Protein AF-A0A7J8IS49-F1 (afdb_monomer_lite)

Radius of gyration: 14.29 Å; chains: 1; bounding box: 34×36×40 Å

Secondary structure (DSSP, 8-state):
-----HHHHHHHHHHHHH-TTS-HHHHHHHHHHHHHHS-HHHHHHHHHHHHHHHHHHHHHHHHHHHHHHHHH--HHHHHHHHHHHHHHHHHH-

Structure (mmCIF, N/CA/C/O backbone):
data_AF-A0A7J8IS49-F1
#
_entry.id   AF-A0A7J8IS49-F1
#
loop_
_atom_site.group_PDB
_atom_site.id
_atom_site.type_symbol
_atom_site.label_atom_id
_atom_site.label_alt_id
_atom_site.label_comp_id
_atom_site.label_asym_id
_atom_site.label_entity_id
_atom_site.label_seq_id
_atom_site.pdbx_PDB_ins_code
_atom_site.Cartn_x
_atom_site.Cartn_y
_atom_site.Cartn_z
_atom_site.occupancy
_atom_site.B_iso_or_equiv
_atom_site.auth_seq_id
_atom_site.auth_comp_id
_atom_site.auth_asym_id
_atom_site.auth_atom_id
_atom_site.pdbx_PDB_model_num
ATOM 1 N N . MET 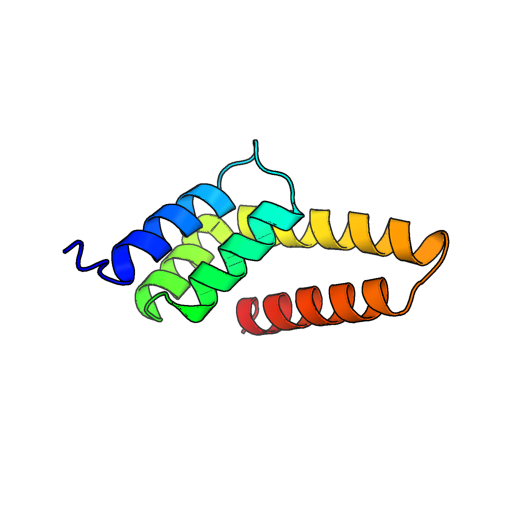A 1 1 ? -0.957 25.412 22.801 1.00 41.66 1 MET A N 1
ATOM 2 C CA . MET A 1 1 ? -0.234 24.142 22.573 1.00 41.66 1 MET A CA 1
ATOM 3 C C . MET A 1 1 ? -1.237 23.117 22.065 1.00 41.66 1 MET A C 1
ATOM 5 O O . MET A 1 1 ? -2.176 22.808 22.785 1.00 41.66 1 MET A O 1
ATOM 9 N N . PHE A 1 2 ? -1.125 22.680 20.807 1.00 46.91 2 PHE A N 1
ATOM 10 C CA . PHE A 1 2 ? -2.008 21.647 20.256 1.00 46.91 2 PHE A CA 1
ATOM 11 C C . PHE A 1 2 ? -1.489 20.279 20.686 1.00 46.91 2 PHE A C 1
ATOM 13 O O . PHE A 1 2 ? -0.551 19.752 20.094 1.00 46.91 2 PHE A O 1
ATOM 20 N N . SER A 1 3 ? -2.109 19.710 21.714 1.00 48.53 3 SER A N 1
ATOM 21 C CA . SER A 1 3 ? -1.955 18.298 22.047 1.00 48.53 3 SER A CA 1
ATOM 22 C C . SER A 1 3 ? -2.583 17.479 20.920 1.00 48.53 3 SER A C 1
ATOM 24 O O . SER A 1 3 ? -3.783 17.198 20.934 1.00 48.53 3 SER A O 1
ATOM 26 N N . LYS A 1 4 ? -1.798 17.153 19.887 1.00 47.00 4 LYS A N 1
ATOM 27 C CA . LYS A 1 4 ? -2.216 16.199 18.861 1.00 47.00 4 LYS A CA 1
ATOM 28 C C . LYS A 1 4 ? -2.371 14.841 19.532 1.00 47.00 4 LYS A C 1
ATOM 30 O O . LYS A 1 4 ? -1.392 14.160 19.814 1.00 47.00 4 LYS A O 1
ATOM 35 N N . LYS A 1 5 ? -3.616 14.466 19.819 1.00 49.31 5 LYS A N 1
ATOM 36 C CA . LYS A 1 5 ? -3.942 13.085 2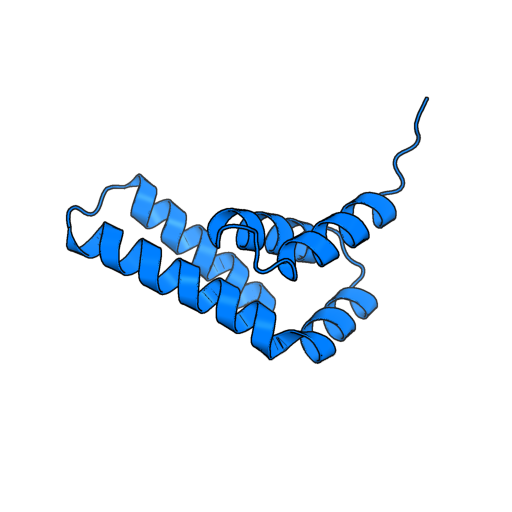0.161 1.00 49.31 5 LYS A CA 1
ATOM 37 C C . LYS A 1 5 ? -3.614 12.213 18.935 1.00 49.31 5 LYS A C 1
ATOM 39 O O . LYS A 1 5 ? -4.089 12.560 17.849 1.00 49.31 5 LYS A O 1
ATOM 44 N N . PRO A 1 6 ? -2.872 11.103 19.088 1.00 58.97 6 PRO A N 1
ATOM 45 C CA . PRO A 1 6 ? -2.444 10.239 17.977 1.00 58.97 6 PRO A CA 1
ATOM 46 C C . PRO A 1 6 ? -3.615 9.772 17.092 1.00 58.97 6 PRO A C 1
ATOM 48 O O . PRO A 1 6 ? -3.514 9.732 15.867 1.00 58.97 6 PRO A O 1
ATOM 51 N N . HIS A 1 7 ? -4.790 9.579 17.692 1.00 61.78 7 HIS A N 1
ATOM 52 C CA . HIS A 1 7 ? -6.023 9.185 17.007 1.00 61.78 7 HIS A CA 1
ATOM 53 C C . HIS A 1 7 ? -6.477 10.157 15.888 1.00 61.78 7 HIS A C 1
ATOM 55 O O . HIS A 1 7 ? -7.122 9.751 14.915 1.00 61.78 7 HIS A O 1
ATOM 61 N N . GLY A 1 8 ? -6.149 11.452 15.990 1.00 71.75 8 GLY A N 1
ATOM 62 C CA . GLY A 1 8 ? -6.517 12.447 14.976 1.00 71.75 8 GLY A CA 1
ATOM 63 C C . GLY A 1 8 ? -5.730 12.303 13.669 1.00 71.75 8 GLY A C 1
ATOM 64 O O . GLY A 1 8 ? -6.269 12.572 12.592 1.00 71.75 8 GLY A O 1
ATOM 65 N N . ASP A 1 9 ? -4.477 11.857 13.754 1.00 81.75 9 ASP A N 1
ATOM 66 C CA . ASP A 1 9 ? -3.606 11.670 12.593 1.00 81.75 9 ASP A CA 1
ATOM 67 C C . ASP A 1 9 ? -3.911 10.339 11.869 1.00 81.75 9 ASP A C 1
ATOM 69 O O . ASP A 1 9 ? -3.865 10.291 10.634 1.00 81.75 9 ASP A O 1
ATOM 73 N N . VAL A 1 10 ? -4.355 9.305 12.601 1.00 92.00 10 VAL A N 1
ATOM 74 C CA . VAL A 1 10 ? -4.825 8.022 12.034 1.00 92.00 10 VAL A CA 1
ATOM 75 C C . VAL A 1 10 ? -6.077 8.214 11.183 1.00 92.00 10 VAL A C 1
ATOM 77 O O . VAL A 1 10 ? -6.108 7.797 10.025 1.00 92.00 10 VAL A O 1
ATOM 80 N N . LYS A 1 11 ? -7.096 8.919 11.696 1.00 92.12 11 LYS A N 1
ATOM 81 C CA . LYS A 1 11 ? -8.351 9.142 10.954 1.00 92.12 11 LYS A CA 1
ATOM 82 C C . LYS A 1 11 ? -8.122 9.909 9.648 1.00 92.12 11 LYS A C 1
ATOM 84 O O . LYS A 1 11 ? -8.688 9.564 8.613 1.00 92.12 11 LYS A O 1
ATOM 89 N N . LYS A 1 12 ? -7.250 10.924 9.672 1.00 94.50 12 LYS A N 1
ATOM 90 C CA . LYS A 1 12 ? -6.856 11.668 8.464 1.00 94.50 12 LYS A CA 1
ATOM 91 C C . LYS A 1 12 ? -6.080 10.796 7.481 1.00 94.50 12 LYS A C 1
ATOM 93 O O . LYS A 1 12 ? -6.288 10.917 6.279 1.00 94.50 12 LYS A O 1
ATOM 98 N N . SER A 1 13 ? -5.187 9.937 7.970 1.00 95.88 13 SER A N 1
ATOM 99 C CA . SER A 1 13 ? -4.429 9.023 7.108 1.00 95.88 13 SER A CA 1
ATOM 100 C C . SER A 1 13 ? -5.340 7.983 6.465 1.00 95.88 13 SER A C 1
ATOM 102 O O . SER A 1 13 ? -5.263 7.798 5.259 1.00 95.88 13 SER A O 1
ATOM 104 N N . THR A 1 14 ? -6.289 7.429 7.218 1.00 95.81 14 THR A N 1
ATOM 105 C CA . THR A 1 14 ? -7.325 6.510 6.718 1.00 95.81 14 THR A CA 1
ATOM 106 C C . THR A 1 14 ? -8.082 7.119 5.536 1.00 95.81 14 THR A C 1
ATOM 108 O O . THR A 1 14 ? -8.166 6.518 4.470 1.00 95.81 14 THR A O 1
ATOM 111 N N . GLN A 1 15 ? -8.549 8.367 5.670 1.00 96.25 15 GLN A N 1
ATOM 112 C CA . GLN A 1 15 ? -9.220 9.078 4.574 1.00 96.25 15 GLN A CA 1
ATOM 113 C C . GLN A 1 15 ? -8.329 9.237 3.340 1.00 96.25 15 GLN A C 1
ATOM 115 O O . GLN A 1 15 ? -8.814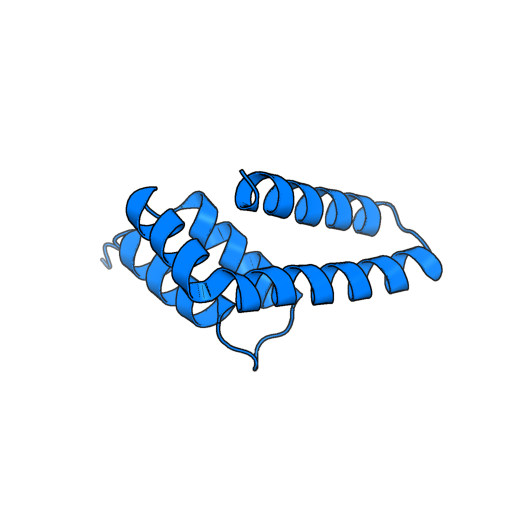 9.140 2.219 1.00 96.25 15 GLN A O 1
ATOM 120 N N . LYS A 1 16 ? -7.027 9.467 3.532 1.00 97.25 16 LYS A N 1
ATOM 121 C CA . LYS A 1 16 ? -6.080 9.606 2.424 1.00 97.25 16 LYS A CA 1
ATOM 122 C C . LYS A 1 16 ? -5.763 8.285 1.735 1.00 97.25 16 LYS A C 1
ATOM 124 O O . LYS A 1 16 ? -5.520 8.323 0.538 1.00 97.25 16 LYS A O 1
ATOM 129 N N . VAL A 1 17 ? -5.775 7.152 2.445 1.00 96.88 17 VAL A N 1
ATOM 130 C CA . VAL A 1 17 ? -5.645 5.816 1.828 1.00 96.88 17 VAL A CA 1
ATOM 131 C C . VAL A 1 17 ? -6.803 5.561 0.865 1.00 96.88 17 VAL A C 1
ATOM 133 O O . VAL A 1 17 ? -6.591 5.045 -0.228 1.00 96.88 17 VAL A O 1
ATOM 136 N N . LEU A 1 18 ? -8.015 5.965 1.257 1.00 96.44 18 LEU A N 1
ATOM 137 C CA . LEU A 1 18 ? -9.244 5.755 0.487 1.00 96.44 18 LEU A CA 1
ATOM 138 C C . LEU A 1 18 ? -9.489 6.818 -0.601 1.00 96.44 18 LEU A C 1
ATOM 140 O O . LEU A 1 18 ? -10.402 6.665 -1.410 1.00 96.44 18 LEU A O 1
ATOM 144 N N . ASP A 1 19 ? -8.703 7.896 -0.635 1.00 96.31 19 ASP A N 1
ATOM 145 C CA . ASP A 1 19 ? -8.855 8.971 -1.618 1.00 96.31 19 ASP A CA 1
ATOM 146 C C . ASP A 1 19 ? -8.207 8.584 -2.954 1.00 96.31 19 ASP A C 1
ATOM 148 O O . ASP A 1 19 ? -6.996 8.709 -3.146 1.00 96.31 19 ASP A O 1
ATOM 152 N N . THR A 1 20 ? -9.033 8.161 -3.911 1.00 92.50 20 THR A N 1
ATOM 153 C CA . THR A 1 20 ? -8.605 7.763 -5.263 1.00 92.50 20 THR A CA 1
ATOM 154 C C . THR A 1 20 ? -8.010 8.905 -6.088 1.00 92.50 20 THR A C 1
ATOM 156 O O . THR A 1 20 ? -7.407 8.653 -7.128 1.00 92.50 20 THR A O 1
ATOM 159 N N . LYS A 1 21 ? -8.117 10.162 -5.633 1.00 94.75 21 LYS A N 1
ATOM 160 C CA . LYS A 1 21 ? -7.441 11.306 -6.267 1.00 94.75 21 LYS A CA 1
ATOM 161 C C . LYS A 1 21 ? -5.963 11.398 -5.883 1.00 94.75 21 LYS A C 1
ATOM 163 O O . LYS A 1 21 ? -5.239 12.204 -6.466 1.00 94.75 21 LYS A O 1
ATOM 168 N N . LYS A 1 22 ? -5.515 10.642 -4.875 1.00 95.94 22 LYS A N 1
ATOM 169 C CA . LYS A 1 22 ? -4.107 10.574 -4.467 1.00 95.94 22 LYS A CA 1
ATOM 170 C C . LYS A 1 22 ? -3.361 9.522 -5.273 1.00 95.94 22 LYS A C 1
ATOM 172 O O . LYS A 1 22 ? -3.880 8.444 -5.562 1.00 95.94 22 LYS A O 1
ATOM 177 N N . ASP A 1 23 ? -2.106 9.824 -5.584 1.00 94.81 23 ASP A N 1
ATOM 178 C CA . ASP A 1 23 ? -1.208 8.865 -6.214 1.00 94.81 23 ASP A CA 1
ATOM 179 C C . ASP A 1 23 ? -0.972 7.643 -5.307 1.00 94.81 23 ASP A C 1
ATOM 181 O O . ASP A 1 23 ? -1.150 7.694 -4.083 1.00 94.81 23 ASP A O 1
ATOM 185 N N . ALA A 1 24 ? -0.598 6.527 -5.931 1.00 91.81 24 ALA A N 1
ATOM 186 C CA . ALA A 1 24 ? -0.463 5.237 -5.262 1.00 91.81 24 ALA A CA 1
ATOM 187 C C . ALA A 1 24 ? 0.582 5.263 -4.132 1.00 91.81 24 ALA A C 1
ATOM 189 O O . ALA A 1 24 ? 0.344 4.695 -3.063 1.00 91.81 24 ALA A O 1
ATOM 190 N N . LEU A 1 25 ? 1.695 5.978 -4.324 1.00 93.25 25 LEU A N 1
ATOM 191 C CA . LEU A 1 25 ? 2.768 6.073 -3.336 1.00 93.25 25 LEU A CA 1
ATOM 192 C C . LEU A 1 25 ? 2.323 6.879 -2.108 1.00 93.25 25 LEU A C 1
ATOM 194 O O . LEU A 1 25 ? 2.591 6.493 -0.969 1.00 93.25 25 LEU A O 1
ATOM 198 N N . THR A 1 26 ? 1.606 7.986 -2.310 1.00 95.75 26 THR A N 1
ATOM 199 C CA . THR A 1 26 ? 1.008 8.761 -1.214 1.00 95.75 26 THR A CA 1
ATOM 200 C C . THR A 1 26 ? 0.002 7.926 -0.423 1.00 95.75 26 THR A C 1
ATOM 202 O O . THR A 1 26 ? 0.014 7.969 0.811 1.00 95.75 26 THR A O 1
ATOM 205 N N . ARG A 1 27 ? -0.845 7.141 -1.102 1.00 97.31 27 ARG A N 1
ATOM 206 C CA . ARG A 1 27 ? -1.784 6.222 -0.437 1.00 97.31 27 ARG A CA 1
ATOM 207 C C . ARG A 1 27 ? -1.052 5.164 0.385 1.00 97.31 27 ARG A C 1
ATOM 209 O O . ARG A 1 27 ? -1.400 4.975 1.548 1.00 97.31 27 ARG A O 1
ATOM 216 N N . LEU A 1 28 ? 0.008 4.559 -0.154 1.00 96.56 28 LEU A N 1
ATOM 217 C CA . LEU A 1 28 ? 0.824 3.573 0.560 1.00 96.56 28 LEU A CA 1
ATOM 218 C C . LEU A 1 28 ? 1.508 4.163 1.804 1.00 96.56 28 LEU A C 1
ATOM 220 O O . LEU A 1 28 ? 1.481 3.559 2.876 1.00 96.56 28 LEU A O 1
ATOM 224 N N . LYS A 1 29 ? 2.062 5.379 1.701 1.00 95.50 29 LYS A N 1
ATOM 225 C CA . LYS A 1 29 ? 2.642 6.093 2.854 1.00 95.50 29 LYS A CA 1
ATOM 226 C C . LYS A 1 29 ? 1.620 6.289 3.970 1.00 95.50 29 LYS A C 1
ATOM 228 O O . LYS A 1 29 ? 1.943 6.104 5.140 1.00 95.50 29 LYS A O 1
ATOM 233 N N . HIS A 1 30 ? 0.387 6.654 3.623 1.00 96.50 30 HIS A N 1
ATOM 234 C CA . HIS A 1 30 ? -0.676 6.802 4.613 1.00 96.50 30 HIS A CA 1
ATOM 235 C C . HIS A 1 30 ? -1.172 5.465 5.162 1.00 96.50 30 HIS A C 1
ATOM 237 O O . HIS A 1 30 ? -1.496 5.410 6.345 1.00 96.50 30 HIS A O 1
ATOM 243 N N . LEU A 1 31 ? -1.165 4.398 4.362 1.00 95.94 31 LEU A N 1
ATOM 244 C CA . LEU A 1 31 ? -1.500 3.054 4.827 1.00 95.94 31 LEU A CA 1
ATOM 245 C C . LEU A 1 31 ? -0.514 2.591 5.901 1.00 95.94 31 LEU A C 1
ATOM 247 O O . LEU A 1 31 ? -0.939 2.146 6.962 1.00 95.94 31 LEU A O 1
ATOM 251 N N . ARG A 1 32 ? 0.787 2.815 5.687 1.00 94.88 32 ARG A N 1
ATOM 252 C CA . ARG A 1 32 ? 1.817 2.556 6.699 1.00 94.88 32 ARG A CA 1
ATOM 253 C C . ARG A 1 32 ? 1.547 3.303 8.008 1.00 94.88 32 ARG A C 1
ATOM 255 O O . ARG A 1 32 ? 1.590 2.695 9.070 1.00 94.88 32 ARG A O 1
ATOM 262 N N . ILE A 1 33 ? 1.213 4.595 7.938 1.00 94.25 33 ILE A N 1
ATOM 263 C CA . ILE A 1 33 ? 0.879 5.390 9.135 1.00 94.25 33 ILE A CA 1
ATOM 264 C C . ILE A 1 33 ? -0.320 4.788 9.877 1.00 94.25 33 ILE A C 1
ATOM 266 O O . ILE A 1 33 ? -0.310 4.753 11.105 1.00 94.25 33 ILE A O 1
ATOM 270 N N . VAL A 1 34 ? -1.349 4.333 9.155 1.00 94.75 34 VAL A N 1
ATOM 271 C CA . VAL A 1 34 ? -2.522 3.691 9.766 1.00 94.75 34 VAL A CA 1
ATOM 272 C C . VAL A 1 34 ? -2.115 2.397 10.470 1.00 94.75 34 VAL A C 1
ATOM 274 O O . VAL A 1 34 ? -2.446 2.240 11.638 1.00 94.75 34 VAL A O 1
ATOM 277 N N . ILE A 1 35 ? -1.342 1.529 9.815 1.00 93.06 35 ILE A N 1
ATOM 278 C CA . ILE A 1 35 ? -0.872 0.258 10.391 1.00 93.06 35 ILE A CA 1
ATOM 279 C C . ILE A 1 35 ? -0.027 0.484 11.652 1.00 93.06 35 ILE A C 1
ATOM 281 O O . ILE A 1 35 ? -0.212 -0.207 12.646 1.00 93.06 35 ILE A O 1
ATOM 285 N N . GLU A 1 36 ? 0.876 1.466 11.638 1.00 91.69 36 GLU A N 1
ATOM 286 C CA . GLU A 1 36 ? 1.803 1.718 12.752 1.00 91.69 36 GLU A CA 1
ATOM 287 C C . GLU A 1 36 ? 1.148 2.401 13.967 1.00 91.69 36 GLU A C 1
ATOM 289 O O . GLU A 1 36 ? 1.708 2.355 15.060 1.00 91.69 36 GLU A O 1
ATOM 294 N N . ASN A 1 37 ? 0.005 3.078 13.794 1.00 92.38 37 ASN A N 1
ATOM 295 C CA . ASN A 1 37 ? -0.557 3.962 14.829 1.00 92.38 37 ASN A CA 1
ATOM 296 C C . ASN A 1 37 ? -2.017 3.664 15.210 1.00 92.38 37 ASN A C 1
ATOM 298 O O . ASN A 1 37 ? -2.503 4.245 16.183 1.00 92.38 37 ASN A O 1
ATOM 302 N N . ALA A 1 38 ? -2.742 2.840 14.449 1.00 92.12 38 ALA A N 1
ATOM 303 C CA . ALA A 1 38 ? -4.110 2.453 14.788 1.00 92.12 38 ALA A CA 1
ATOM 304 C C . ALA A 1 38 ? -4.131 1.372 15.878 1.00 92.12 38 ALA A C 1
ATOM 306 O O . ALA A 1 38 ? -3.240 0.528 15.959 1.00 92.12 38 ALA A O 1
ATOM 307 N N . GLU A 1 39 ? -5.182 1.371 16.698 1.00 92.00 39 GLU A N 1
ATOM 308 C CA . GLU A 1 39 ? -5.442 0.263 17.615 1.00 92.00 39 GLU A CA 1
ATOM 309 C C . GLU A 1 39 ? -5.809 -0.997 16.819 1.00 92.00 39 GLU A C 1
ATOM 311 O O . GLU A 1 39 ? -6.456 -0.915 15.774 1.00 92.00 39 GLU A O 1
ATOM 316 N N . SER A 1 40 ? -5.431 -2.182 17.311 1.00 89.38 40 SER A N 1
ATOM 317 C CA . SER A 1 40 ? -5.615 -3.442 16.574 1.00 89.38 40 SER A CA 1
ATOM 318 C C . SER A 1 40 ? -7.071 -3.703 16.170 1.00 89.38 40 SER A C 1
ATOM 320 O O . SER A 1 40 ? -7.322 -4.249 15.097 1.00 89.38 40 SER A O 1
ATOM 322 N N . VAL A 1 41 ? -8.035 -3.293 17.003 1.00 91.62 41 VAL A N 1
ATOM 323 C CA . VAL A 1 41 ? -9.472 -3.437 16.715 1.00 91.62 41 VAL A CA 1
ATOM 324 C C . VAL A 1 41 ? -9.916 -2.558 15.542 1.00 91.62 41 VAL A C 1
ATOM 326 O O . VAL A 1 41 ? -10.577 -3.050 14.626 1.00 91.62 41 VAL A O 1
ATOM 329 N N . ASP A 1 42 ? -9.494 -1.294 15.528 1.00 92.06 42 ASP A N 1
ATOM 330 C CA . ASP A 1 42 ? -9.816 -0.340 14.465 1.00 92.06 42 ASP A CA 1
ATOM 331 C C . ASP A 1 42 ? -9.119 -0.722 13.161 1.00 92.06 42 ASP A C 1
ATOM 333 O O . ASP A 1 42 ? -9.708 -0.630 12.083 1.00 92.06 42 ASP A O 1
ATOM 337 N N . LEU A 1 43 ? -7.870 -1.189 13.257 1.00 92.56 43 LEU A N 1
ATOM 338 C CA . LEU A 1 43 ? -7.096 -1.642 12.110 1.00 92.56 43 LEU A CA 1
ATOM 339 C C . LEU A 1 43 ? -7.765 -2.847 11.444 1.00 92.56 43 LEU A C 1
ATOM 341 O O . LEU A 1 43 ? -7.973 -2.839 10.231 1.00 92.56 43 LEU A O 1
ATOM 345 N N . LYS A 1 44 ? -8.175 -3.846 12.236 1.00 92.56 44 LYS A N 1
ATOM 346 C CA . LYS A 1 44 ? -8.899 -5.013 11.724 1.00 92.56 44 LYS A CA 1
ATOM 347 C C . LYS A 1 44 ? -10.199 -4.601 11.036 1.00 92.56 44 LYS A C 1
ATOM 349 O O . LYS A 1 44 ? -10.464 -5.037 9.920 1.00 92.56 44 LYS A O 1
ATOM 354 N N . GLN A 1 45 ? -10.988 -3.728 11.665 1.00 94.38 45 GLN A N 1
ATOM 355 C CA . GLN A 1 45 ? -12.227 -3.232 11.067 1.00 94.38 45 GLN A CA 1
ATOM 356 C C . GLN A 1 45 ? -11.969 -2.478 9.754 1.00 94.38 45 GLN A C 1
ATOM 358 O O . GLN A 1 45 ? -12.715 -2.652 8.789 1.00 94.38 45 GLN A O 1
ATOM 363 N N . PHE A 1 46 ? -10.913 -1.664 9.700 1.00 94.75 46 PHE A N 1
ATOM 364 C CA . PHE A 1 46 ? -10.516 -0.937 8.499 1.00 94.75 46 PHE A CA 1
ATOM 365 C C . PHE A 1 46 ? -10.155 -1.885 7.348 1.00 94.75 46 PHE A C 1
ATOM 367 O O . PHE A 1 46 ? -10.659 -1.704 6.237 1.00 94.75 46 PHE A O 1
ATOM 374 N N . PHE A 1 47 ? -9.348 -2.918 7.608 1.00 94.81 47 PHE A N 1
ATOM 375 C CA . PHE A 1 47 ? -9.028 -3.937 6.606 1.00 94.81 47 PHE A CA 1
ATOM 376 C C . PHE A 1 47 ? -10.269 -4.718 6.164 1.00 94.81 47 PHE A C 1
ATOM 378 O O . PHE A 1 47 ? -10.501 -4.825 4.963 1.00 94.81 47 PHE A O 1
ATOM 385 N N . ASP A 1 48 ? -11.113 -5.176 7.092 1.00 94.38 48 ASP A N 1
ATOM 386 C CA . ASP A 1 48 ? -12.335 -5.929 6.771 1.00 94.38 48 ASP A CA 1
ATOM 387 C C . ASP A 1 48 ? -13.294 -5.117 5.873 1.00 94.38 48 ASP A C 1
ATOM 389 O O . ASP A 1 48 ? -13.897 -5.654 4.944 1.00 94.38 48 ASP A O 1
ATOM 393 N N . GLN A 1 49 ? -13.421 -3.806 6.110 1.00 96.19 49 GLN A N 1
ATOM 394 C CA . GLN A 1 49 ? -14.312 -2.928 5.339 1.00 96.19 49 GLN A CA 1
ATOM 395 C C . GLN A 1 49 ? -13.719 -2.470 4.003 1.00 96.19 49 GLN A C 1
ATOM 397 O O . GLN A 1 49 ? -14.457 -2.243 3.042 1.00 96.19 49 GLN A O 1
ATOM 402 N N . HIS A 1 50 ? -12.398 -2.299 3.935 1.00 96.12 50 HIS A N 1
ATOM 403 C CA . HIS A 1 50 ? -11.734 -1.651 2.805 1.00 96.12 50 HIS A CA 1
ATOM 404 C C . HIS A 1 50 ? -10.701 -2.530 2.098 1.00 96.12 50 HIS A C 1
ATOM 406 O O . HIS A 1 50 ? -9.935 -2.008 1.285 1.00 96.12 50 HIS A O 1
ATOM 412 N N . PHE A 1 51 ? -10.713 -3.850 2.323 1.00 94.38 51 PHE A N 1
ATOM 413 C CA . PHE A 1 51 ? -9.751 -4.798 1.747 1.00 94.38 51 PHE A CA 1
ATOM 414 C C . PHE A 1 51 ? -9.534 -4.566 0.248 1.00 94.38 51 PHE A C 1
ATOM 416 O O . PHE A 1 51 ? -8.401 -4.427 -0.195 1.00 94.38 51 PHE A O 1
ATOM 423 N N . SER A 1 52 ? -10.611 -4.416 -0.532 1.00 95.00 52 SER A N 1
ATOM 424 C CA . SER A 1 52 ? -10.523 -4.205 -1.984 1.00 95.00 52 SER A CA 1
ATOM 425 C C . SER A 1 52 ? -9.741 -2.938 -2.353 1.00 95.00 52 SER A C 1
ATOM 427 O O . SER A 1 52 ? -8.910 -2.968 -3.256 1.00 95.00 52 SER A O 1
ATOM 429 N N . HIS A 1 53 ? -9.967 -1.829 -1.638 1.00 94.50 53 HIS A N 1
ATOM 430 C CA . HIS A 1 53 ? -9.240 -0.576 -1.874 1.00 94.50 53 HIS A CA 1
ATOM 431 C C . HIS A 1 53 ? -7.770 -0.705 -1.477 1.00 94.50 53 HIS A C 1
ATOM 433 O O . HIS A 1 53 ? -6.896 -0.213 -2.186 1.00 94.50 53 HIS A O 1
ATOM 439 N N . ILE A 1 54 ? -7.494 -1.381 -0.363 1.00 95.50 54 ILE A N 1
ATOM 440 C CA . ILE A 1 54 ? -6.134 -1.574 0.135 1.00 95.50 54 ILE A CA 1
ATOM 441 C C . ILE A 1 54 ? -5.333 -2.477 -0.815 1.00 95.50 54 ILE A C 1
ATOM 443 O O . ILE A 1 54 ? -4.229 -2.111 -1.215 1.00 95.50 54 ILE A O 1
ATOM 447 N N . TYR A 1 55 ? -5.909 -3.591 -1.276 1.00 95.06 55 TYR A N 1
ATOM 448 C CA . TYR A 1 55 ? -5.292 -4.442 -2.298 1.00 95.06 55 TYR A CA 1
ATOM 449 C C . TYR A 1 55 ? -5.044 -3.688 -3.607 1.00 95.06 55 TYR A C 1
ATOM 451 O O . TYR A 1 55 ? -3.997 -3.874 -4.224 1.00 95.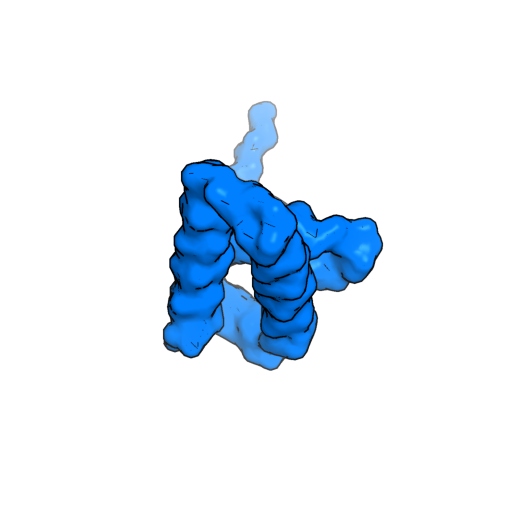06 55 TYR A O 1
ATOM 459 N N . TYR A 1 56 ? -5.955 -2.798 -4.009 1.00 95.56 56 TYR A N 1
ATOM 460 C CA . TYR A 1 56 ? -5.752 -1.967 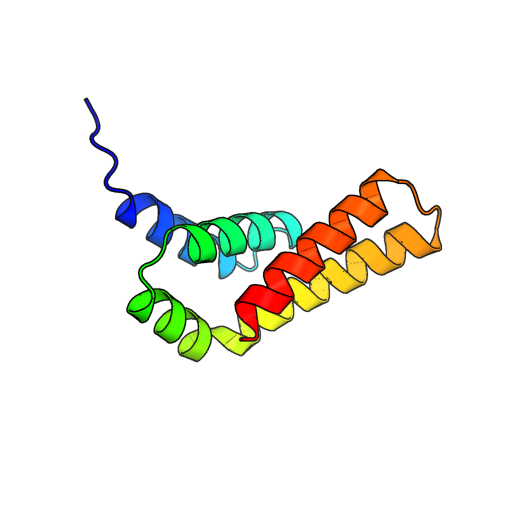-5.193 1.00 95.56 56 TYR A CA 1
ATOM 461 C C . TYR A 1 56 ? -4.578 -0.984 -5.027 1.00 95.56 56 TYR A C 1
ATOM 463 O O . TYR A 1 56 ? -3.779 -0.834 -5.948 1.00 95.56 56 TYR A O 1
ATOM 471 N N . VAL A 1 57 ? -4.394 -0.392 -3.837 1.00 96.19 57 VAL A N 1
ATOM 472 C CA . VAL A 1 57 ? -3.209 0.437 -3.531 1.00 96.19 57 VAL A CA 1
ATOM 473 C C . VAL A 1 57 ? -1.921 -0.367 -3.705 1.00 96.19 57 VAL A C 1
ATOM 475 O O . VAL A 1 57 ? -0.985 0.119 -4.341 1.00 96.19 57 VAL A O 1
ATOM 478 N N . PHE A 1 58 ? -1.857 -1.594 -3.182 1.00 97.25 58 PHE A N 1
ATOM 479 C CA . PHE A 1 58 ? -0.687 -2.454 -3.377 1.00 97.25 58 PHE A CA 1
ATOM 480 C C . PHE A 1 58 ? -0.470 -2.798 -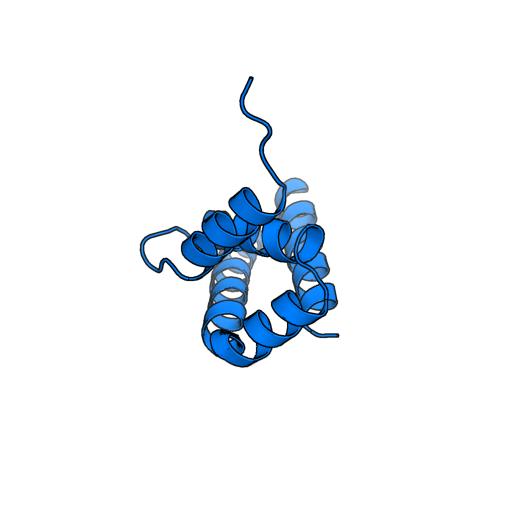4.847 1.00 97.25 58 PHE A C 1
ATOM 482 O O . PHE A 1 58 ? 0.642 -2.648 -5.343 1.00 97.25 58 PHE A O 1
ATOM 489 N N . PHE A 1 59 ? -1.529 -3.191 -5.556 1.00 96.88 59 PHE A N 1
ATOM 490 C CA . PHE A 1 59 ? -1.469 -3.504 -6.980 1.00 96.88 59 PHE A CA 1
ATOM 491 C C . PHE A 1 59 ? -0.861 -2.355 -7.796 1.00 96.88 59 PHE A C 1
ATOM 493 O O . PHE A 1 59 ? 0.083 -2.573 -8.551 1.00 96.88 59 PHE A O 1
ATOM 500 N N . GLU A 1 60 ? -1.333 -1.121 -7.605 1.00 96.31 60 GLU A N 1
ATOM 501 C CA . GLU A 1 60 ? -0.807 0.040 -8.331 1.00 96.31 60 GLU A CA 1
ATOM 502 C C . GLU A 1 60 ? 0.672 0.312 -8.019 1.00 96.31 60 GLU A C 1
ATOM 504 O O . GLU A 1 60 ? 1.454 0.619 -8.926 1.00 96.31 60 GLU A O 1
ATOM 509 N N . ASN A 1 61 ? 1.083 0.170 -6.754 1.00 96.56 61 ASN A N 1
ATOM 510 C CA . ASN A 1 61 ? 2.488 0.321 -6.368 1.00 96.56 61 ASN A CA 1
ATOM 511 C C . ASN A 1 61 ? 3.358 -0.794 -6.969 1.00 96.56 61 ASN A C 1
ATOM 513 O O . ASN A 1 61 ? 4.437 -0.502 -7.484 1.00 96.56 61 ASN A O 1
ATOM 517 N N . PHE A 1 62 ? 2.878 -2.042 -6.986 1.00 97.00 62 PHE A N 1
ATOM 518 C CA . PHE A 1 62 ? 3.589 -3.166 -7.597 1.00 97.00 62 PHE A CA 1
ATOM 519 C C . PHE A 1 62 ? 3.747 -3.002 -9.108 1.00 97.00 62 PHE A C 1
ATOM 521 O O . PHE A 1 62 ? 4.846 -3.190 -9.622 1.00 97.00 62 PHE A O 1
ATOM 528 N N . VAL A 1 63 ? 2.702 -2.582 -9.825 1.00 95.94 63 VAL A N 1
ATOM 529 C CA . VAL A 1 63 ? 2.797 -2.292 -11.267 1.00 95.94 63 VAL A CA 1
ATOM 530 C C . VAL A 1 63 ? 3.819 -1.180 -11.531 1.00 95.94 63 VAL A C 1
ATOM 532 O O . VAL A 1 63 ? 4.642 -1.286 -12.442 1.00 95.94 63 VAL A O 1
ATOM 535 N N . THR A 1 64 ? 3.810 -0.130 -10.707 1.00 93.56 64 THR A N 1
ATOM 536 C CA . THR A 1 64 ? 4.724 1.014 -10.849 1.00 93.56 64 THR A CA 1
ATOM 537 C C . THR A 1 64 ? 6.183 0.617 -10.612 1.00 93.56 64 THR A C 1
ATOM 539 O O . THR A 1 64 ? 7.061 0.942 -11.423 1.00 93.56 64 THR A O 1
ATOM 542 N N . ILE A 1 65 ? 6.466 -0.104 -9.521 1.00 94.19 65 ILE A N 1
ATOM 543 C CA . ILE A 1 65 ? 7.832 -0.531 -9.200 1.00 94.19 65 ILE A CA 1
ATOM 544 C C . ILE A 1 65 ? 8.327 -1.612 -10.166 1.00 94.19 65 ILE A C 1
ATOM 546 O O . ILE A 1 65 ? 9.490 -1.579 -10.562 1.00 94.19 65 ILE A O 1
ATOM 550 N N . GLU A 1 66 ? 7.454 -2.510 -10.634 1.00 94.25 66 GLU A N 1
ATOM 551 C CA . GLU A 1 66 ? 7.800 -3.516 -11.642 1.00 94.25 66 GLU A CA 1
ATOM 552 C C . GLU A 1 66 ? 8.247 -2.852 -12.952 1.00 94.25 66 GLU A C 1
ATOM 554 O O . GLU A 1 66 ? 9.307 -3.185 -13.489 1.00 94.25 66 GLU A O 1
ATOM 559 N N . ALA A 1 67 ? 7.486 -1.867 -13.443 1.00 93.12 67 ALA A N 1
ATOM 560 C CA . ALA A 1 67 ? 7.847 -1.109 -14.638 1.00 93.12 67 ALA A CA 1
ATOM 561 C C . ALA A 1 67 ? 9.195 -0.384 -14.468 1.00 93.12 67 ALA A C 1
ATOM 563 O O . ALA A 1 67 ? 10.037 -0.405 -15.370 1.00 93.12 67 ALA A O 1
ATOM 564 N N . SER A 1 68 ? 9.424 0.199 -13.290 1.00 90.88 68 SER A N 1
ATOM 565 C CA . SER A 1 68 ? 10.665 0.904 -12.947 1.00 90.88 68 SER A CA 1
ATOM 566 C C . SER A 1 68 ? 11.883 -0.031 -12.925 1.00 90.88 68 SER A C 1
ATOM 568 O O . SER A 1 68 ? 12.930 0.292 -13.494 1.00 90.88 68 SER A O 1
ATOM 570 N N . LEU A 1 69 ? 11.733 -1.221 -12.332 1.00 91.44 69 LEU A N 1
ATOM 571 C CA . LEU A 1 69 ? 12.780 -2.244 -12.258 1.00 91.44 69 LEU A CA 1
ATOM 572 C C . LEU A 1 69 ? 13.105 -2.854 -13.630 1.00 91.44 69 LEU A C 1
ATOM 574 O O . LEU A 1 69 ? 14.275 -3.126 -13.904 1.00 91.44 69 LEU A O 1
ATOM 578 N N . LYS A 1 70 ? 12.099 -3.033 -14.501 1.00 89.75 70 LYS A N 1
ATOM 579 C CA . LYS A 1 70 ? 12.272 -3.555 -15.870 1.00 89.75 70 LYS A CA 1
ATOM 580 C C . LYS A 1 70 ? 13.085 -2.622 -16.772 1.00 89.75 70 LYS A C 1
ATOM 582 O O . LYS A 1 70 ? 13.779 -3.108 -17.659 1.00 89.75 70 LYS A O 1
ATOM 587 N N . GLN A 1 71 ? 13.018 -1.304 -16.566 1.00 84.94 71 GLN A N 1
ATOM 588 C CA . GLN A 1 71 ? 13.775 -0.344 -17.377 1.00 84.94 71 GLN A CA 1
ATOM 589 C C . GLN A 1 71 ? 15.242 -0.235 -16.943 1.00 84.94 71 GLN A C 1
ATOM 591 O O . GLN A 1 71 ? 16.144 -0.381 -17.769 1.00 84.94 71 GLN A O 1
ATOM 596 N N . LYS A 1 72 ? 15.495 0.056 -15.658 1.00 75.44 72 LYS A N 1
ATOM 597 C CA . LYS A 1 72 ? 16.853 0.190 -15.110 1.00 75.44 72 LYS A CA 1
ATOM 598 C C . LYS A 1 72 ? 16.813 0.075 -13.586 1.00 75.44 72 LYS A C 1
ATOM 600 O O . LYS A 1 72 ? 16.666 1.073 -12.892 1.00 75.44 72 LYS A O 1
ATOM 605 N N . GLY A 1 73 ? 16.933 -1.150 -13.076 1.00 76.12 73 GLY A N 1
ATOM 606 C CA . GLY A 1 73 ? 16.866 -1.439 -11.643 1.00 76.12 73 GLY A CA 1
ATOM 607 C C . GLY A 1 73 ? 17.988 -0.782 -10.831 1.00 76.12 73 GLY A C 1
ATOM 608 O O . GLY A 1 73 ? 19.104 -1.302 -10.778 1.00 76.12 73 GLY A O 1
ATOM 609 N N . HIS A 1 74 ? 17.687 0.327 -10.157 1.00 87.06 74 HIS A N 1
ATOM 610 C CA . HIS A 1 74 ? 18.580 0.985 -9.202 1.00 87.06 74 HIS A CA 1
ATOM 611 C C . HIS A 1 74 ? 18.450 0.377 -7.798 1.00 87.06 74 HIS A C 1
ATOM 613 O O . HIS A 1 74 ? 17.403 -0.156 -7.433 1.00 87.06 74 HIS A O 1
ATOM 619 N N . LYS A 1 75 ? 19.506 0.490 -6.977 1.00 91.25 75 LYS A N 1
ATOM 620 C CA . LYS A 1 75 ? 19.497 0.011 -5.581 1.00 91.25 75 LYS A CA 1
ATOM 621 C C . LYS A 1 75 ? 18.302 0.568 -4.791 1.00 91.25 75 LYS A C 1
ATOM 623 O O . LYS A 1 75 ? 17.620 -0.195 -4.122 1.00 91.25 75 LYS A O 1
ATOM 628 N N . SER A 1 76 ? 18.003 1.856 -4.956 1.00 91.31 76 SER A N 1
ATOM 629 C CA . SER A 1 76 ? 16.876 2.523 -4.294 1.00 91.31 76 SER A CA 1
ATOM 630 C C . SER A 1 76 ? 15.511 1.931 -4.654 1.00 91.31 76 SER A C 1
ATOM 632 O O . SER A 1 76 ? 14.639 1.864 -3.801 1.00 91.31 76 SER A O 1
ATOM 634 N N . GLN A 1 77 ? 15.319 1.462 -5.890 1.00 91.25 77 GLN A N 1
ATOM 635 C CA . GLN A 1 77 ? 14.060 0.828 -6.307 1.00 91.25 77 GLN A CA 1
ATOM 636 C C . GLN A 1 77 ? 13.887 -0.554 -5.672 1.00 91.25 77 GLN A C 1
ATOM 638 O O . GLN A 1 77 ? 12.769 -0.973 -5.396 1.00 91.25 77 GLN A O 1
ATOM 643 N N . ARG A 1 78 ? 14.990 -1.273 -5.425 1.00 92.56 78 ARG A N 1
ATOM 644 C CA . ARG A 1 78 ? 14.938 -2.540 -4.683 1.00 92.56 78 ARG A CA 1
ATOM 645 C C . ARG A 1 78 ? 14.572 -2.298 -3.221 1.00 92.56 78 ARG A C 1
ATOM 647 O O . ARG A 1 78 ? 13.688 -2.967 -2.714 1.00 92.56 78 ARG A O 1
ATOM 654 N N . GLU A 1 79 ? 15.177 -1.288 -2.596 1.00 94.19 79 GLU A N 1
ATOM 655 C CA . GLU A 1 79 ? 14.832 -0.871 -1.228 1.00 94.19 79 GLU A CA 1
ATOM 656 C C . GLU A 1 79 ? 13.363 -0.408 -1.127 1.00 94.19 79 GLU A C 1
ATOM 658 O O . GLU A 1 79 ? 12.684 -0.690 -0.142 1.00 94.19 79 GLU A O 1
ATOM 663 N N . GLU A 1 80 ? 12.845 0.263 -2.160 1.00 92.44 80 GLU A N 1
ATOM 664 C CA . GLU A 1 80 ? 11.429 0.636 -2.246 1.00 92.44 80 GLU A CA 1
ATOM 665 C C . GLU A 1 80 ? 10.515 -0.589 -2.382 1.00 92.44 80 GLU A C 1
ATOM 667 O O . GLU A 1 80 ? 9.511 -0.673 -1.676 1.00 92.44 80 GLU A O 1
ATOM 672 N N . LEU A 1 81 ? 10.877 -1.567 -3.221 1.00 95.31 81 LEU A N 1
ATOM 673 C CA . LEU A 1 81 ? 10.153 -2.836 -3.318 1.00 95.31 81 LEU A CA 1
ATOM 674 C C . LEU A 1 81 ? 10.121 -3.570 -1.971 1.00 95.31 81 LEU A C 1
ATOM 676 O O . LEU A 1 81 ? 9.048 -3.997 -1.550 1.00 95.31 81 LEU A O 1
ATOM 680 N N . ASP A 1 82 ? 11.256 -3.669 -1.279 1.00 95.00 82 ASP A N 1
ATOM 681 C CA . ASP A 1 82 ? 11.342 -4.315 0.035 1.00 95.00 82 ASP A CA 1
ATOM 682 C C . ASP A 1 82 ? 10.428 -3.621 1.057 1.00 95.00 82 ASP A C 1
ATOM 684 O O . ASP A 1 82 ? 9.733 -4.280 1.829 1.00 95.00 82 ASP A O 1
ATOM 688 N N . ALA A 1 83 ? 10.352 -2.286 1.023 1.00 93.62 83 ALA A N 1
ATOM 689 C CA . ALA A 1 83 ? 9.439 -1.531 1.876 1.00 93.62 83 ALA A CA 1
ATOM 690 C C . ALA A 1 83 ? 7.959 -1.801 1.545 1.00 93.62 83 ALA A C 1
ATOM 692 O O . ALA A 1 83 ? 7.146 -1.925 2.463 1.00 93.62 83 ALA A O 1
ATOM 693 N N . ILE A 1 84 ? 7.596 -1.902 0.259 1.00 95.56 84 ILE A N 1
ATOM 694 C CA . ILE A 1 84 ? 6.227 -2.244 -0.163 1.00 95.56 84 ILE A CA 1
ATOM 695 C C . ILE A 1 84 ? 5.869 -3.659 0.310 1.00 95.56 84 ILE A C 1
ATOM 697 O O . ILE A 1 84 ? 4.795 -3.857 0.880 1.00 95.56 84 ILE A O 1
ATOM 701 N N . LEU A 1 85 ? 6.770 -4.626 0.106 1.00 95.69 85 LEU A N 1
ATOM 702 C CA . LEU A 1 85 ? 6.585 -6.022 0.508 1.00 95.69 85 LEU A CA 1
ATOM 703 C C . LEU A 1 85 ? 6.430 -6.164 2.021 1.00 95.69 85 LEU A C 1
ATOM 705 O O . LEU A 1 85 ? 5.525 -6.860 2.470 1.00 95.69 85 LEU A O 1
ATOM 709 N N . PHE A 1 86 ? 7.241 -5.448 2.801 1.00 94.19 86 PHE A N 1
ATOM 710 C CA . PHE A 1 86 ? 7.128 -5.441 4.256 1.00 94.19 86 PHE A CA 1
ATOM 711 C C . PHE A 1 86 ? 5.745 -4.963 4.724 1.00 94.19 86 PHE A C 1
ATOM 713 O O . PHE A 1 86 ? 5.109 -5.605 5.556 1.00 94.19 86 PHE A O 1
ATOM 720 N N . ILE A 1 87 ? 5.238 -3.857 4.164 1.00 93.88 87 ILE A N 1
ATOM 721 C CA . ILE A 1 87 ? 3.901 -3.351 4.515 1.00 93.88 87 ILE A CA 1
ATOM 722 C C . ILE A 1 87 ? 2.821 -4.359 4.099 1.00 93.88 87 ILE A C 1
ATOM 724 O O . ILE A 1 87 ? 1.852 -4.554 4.833 1.00 93.88 87 ILE A O 1
ATOM 728 N N . PHE A 1 88 ? 2.977 -4.996 2.936 1.00 94.81 88 PHE A N 1
ATOM 729 C CA . PHE A 1 88 ? 2.042 -6.002 2.437 1.00 94.81 88 PHE A CA 1
ATOM 730 C C . PHE A 1 88 ? 1.968 -7.227 3.355 1.00 94.81 88 PHE A C 1
ATOM 732 O O . PHE A 1 88 ? 0.871 -7.638 3.718 1.00 94.81 88 PHE A O 1
ATOM 739 N N . GLU A 1 89 ? 3.111 -7.763 3.784 1.00 92.19 89 GLU A N 1
ATOM 740 C CA . GLU A 1 89 ? 3.185 -8.911 4.694 1.00 92.19 89 GLU A CA 1
ATOM 741 C C . GLU A 1 89 ? 2.496 -8.622 6.033 1.00 92.19 89 GLU A C 1
ATOM 743 O O . GLU A 1 89 ? 1.667 -9.411 6.485 1.00 92.19 89 GLU A O 1
ATOM 748 N N . VAL A 1 90 ? 2.758 -7.445 6.614 1.00 87.25 90 VAL A N 1
ATOM 749 C CA . VAL A 1 90 ? 2.117 -6.995 7.861 1.00 87.25 90 VAL A CA 1
ATOM 750 C C . VAL A 1 90 ? 0.610 -6.776 7.687 1.00 87.25 90 VAL A C 1
ATOM 752 O O . VAL A 1 90 ? -0.142 -6.910 8.643 1.00 87.25 90 VAL A O 1
ATOM 755 N N . SER A 1 91 ? 0.158 -6.433 6.479 1.00 84.56 91 SER A N 1
ATOM 756 C CA . SER A 1 91 ? -1.264 -6.216 6.179 1.00 84.56 91 SER A CA 1
ATOM 757 C C . SER A 1 91 ? -2.033 -7.508 5.886 1.00 84.56 91 SER A C 1
ATOM 759 O O . SER A 1 91 ? -3.261 -7.501 5.929 1.00 84.56 91 SER A O 1
ATOM 761 N N . ALA A 1 92 ? -1.334 -8.579 5.503 1.00 74.12 92 ALA A N 1
ATOM 762 C CA . ALA A 1 92 ? -1.931 -9.843 5.076 1.00 74.12 92 ALA A CA 1
ATOM 763 C C . ALA A 1 92 ? -2.075 -10.875 6.212 1.00 74.12 92 ALA A C 1
ATOM 765 O O . ALA A 1 92 ? -2.801 -11.855 6.032 1.00 74.12 92 ALA A O 1
ATOM 766 N N . CYS A 1 93 ? -1.390 -10.666 7.342 1.00 57.00 93 CYS A N 1
ATOM 767 C CA . CYS A 1 93 ? -1.460 -11.500 8.548 1.00 57.00 93 CYS A CA 1
ATOM 768 C C . CYS A 1 93 ? -2.443 -10.928 9.577 1.00 57.00 93 CYS A C 1
ATOM 770 O O . CYS A 1 93 ? -3.129 -11.745 10.234 1.00 57.00 93 CYS A O 1
#

Foldseek 3Di:
DDPPDLVVLLVVLLVQLQPPVDDLVSNLVSLVSNLVRPDPVVLVVSCVVCVVSNVVSLVRQCVVLVVVCVVPNDPVSVVVVVVSVVSVVSSVD

Sequence (93 aa):
MFSKKPHGDVKKSTQKVLDTKKDALTRLKHLRIVIENAESVDLKQFFDQHFSHIYYVFFENFVTIEASLKQKGHKSQREELDAILFIFEVSAC

InterPro domains:
  IPR027107 Tuberin/Ral GTPase-activating protein subunit alpha [PTHR10063] (1-89)
  IPR060415 RALGAPA1-like, N-terminal domain [PF27567] (2-89)

pLDDT: mean 89.23, std 12.7, range [41.66, 97.31]

Organism: Rousettus aegyptiacus (NCBI:txid9407)